Protein AF-A0A238WK54-F1 (afdb_monomer)

Mean predicted aligned error: 8.09 Å

Solvent-accessible surface area (backbone atoms only — not comparable to full-atom values): 5086 Å² total; per-residue (Å²): 142,87,87,78,57,69,60,62,50,48,52,56,52,29,57,70,58,31,57,68,80,47,100,56,29,36,32,38,62,33,18,33,79,86,65,48,82,31,44,34,38,39,35,63,50,100,89,48,79,47,78,50,54,80,54,75,75,62,72,46,61,52,74,71,43,46,55,31,49,55,49,51,55,50,55,46,51,57,49,51,54,55,58,71,71,55,131

Radius of gyration: 14.29 Å; Cα contacts (8 Å, |Δi|>4): 116; chains: 1; bounding box: 41×29×35 Å

Foldseek 3Di:
DPPPDVVVVLVVLLCVQWDDPDPFKTWHWKAAPVRHIKIWIWGQDLVGIDTDIPDDHDIGHDPSSVSSVVVSNVSNVVVNVVVVPDD

Sequence (87 aa):
MGTDRRVGAFERQVARLTRARAPDAWTIDCRDRDGHRCLLLVDVTATGLSLDASAPGPWHIEPLNVGALRGVLRDAIVHLDRTADSP

pLDDT: mean 79.74, std 14.71, range [40.38, 94.19]

Nearest PDB structures (foldseek):
  5wi2-assembly2_B  TM=3.345E-01  e=4.204E-02  Homo sapiens
  8fs6-assembly1_G  TM=4.900E-01  e=1.213E+00  Saccharomyces cerevisiae
  3d9w-assembly1_A  TM=5.459E-01  e=3.365E+00  Nocardia farcinica
  8fs7-assembly1_G  TM=4.985E-01  e=3.573E+00  Saccharomyces cerevisiae
  1g5i-assembly2_C  TM=3.796E-01  e=1.960E+00  Mus musculus

Secondary structure (DSSP, 8-state):
---SSHHHHHHHHHHHHEEEEETTEEEEEEE-TTS-EEEEEEEEETTEEEEEESS-SPPB--HHHHHHHHHHHHHHHHHHHHHHT--

Organism: NCBI:txid664784

Structure (mmCIF, N/CA/C/O backbone):
data_AF-A0A238WK54-F1
#
_entry.id   AF-A0A238WK54-F1
#
loop_
_atom_site.group_PDB
_atom_site.id
_atom_site.type_symbol
_atom_site.label_atom_id
_atom_site.label_alt_id
_atom_site.label_comp_id
_atom_site.label_asym_id
_atom_site.label_entity_id
_atom_site.label_seq_id
_atom_site.pdbx_PDB_ins_code
_atom_site.Cartn_x
_atom_site.Cartn_y
_atom_site.Cartn_z
_atom_site.occupancy
_atom_site.B_iso_or_equiv
_atom_site.auth_seq_id
_atom_site.auth_comp_id
_atom_site.auth_asym_id
_atom_site.auth_atom_id
_atom_site.pdbx_PDB_model_num
ATOM 1 N N . MET A 1 1 ? 27.063 21.488 3.756 1.00 40.38 1 MET A N 1
ATOM 2 C CA . MET A 1 1 ? 27.218 20.018 3.804 1.00 40.38 1 MET A CA 1
ATOM 3 C C . MET A 1 1 ? 26.656 19.534 5.139 1.00 40.38 1 MET A C 1
ATOM 5 O O . MET A 1 1 ? 27.350 19.588 6.140 1.00 40.38 1 MET A O 1
ATOM 9 N N . GLY A 1 2 ? 25.352 19.245 5.209 1.00 49.19 2 GLY A N 1
ATOM 10 C CA . GLY A 1 2 ? 24.640 19.070 6.489 1.00 49.19 2 GLY A CA 1
ATOM 11 C C . GLY A 1 2 ? 23.291 18.357 6.360 1.00 49.19 2 GLY A C 1
ATOM 12 O O . GLY A 1 2 ? 22.370 18.619 7.125 1.00 49.19 2 GLY A O 1
ATOM 13 N N . THR A 1 3 ? 23.164 17.480 5.370 1.00 52.94 3 THR A N 1
ATOM 14 C CA . THR A 1 3 ? 21.961 16.701 5.053 1.00 52.94 3 THR A CA 1
ATOM 15 C C . THR A 1 3 ? 22.273 15.218 5.202 1.00 52.94 3 THR A C 1
ATOM 17 O O . THR A 1 3 ? 22.283 14.515 4.207 1.00 52.94 3 THR A O 1
ATOM 20 N N . ASP A 1 4 ? 22.607 14.730 6.406 1.00 55.03 4 ASP A N 1
ATOM 21 C CA . ASP A 1 4 ? 22.934 13.293 6.520 1.00 55.03 4 ASP A CA 1
ATOM 22 C C . ASP A 1 4 ? 22.801 12.657 7.915 1.00 55.03 4 ASP A C 1
ATOM 24 O O . ASP A 1 4 ? 23.578 11.813 8.349 1.00 55.03 4 ASP A O 1
ATOM 28 N N . ARG A 1 5 ? 21.814 13.089 8.701 1.00 52.44 5 ARG A N 1
ATOM 29 C CA . ARG A 1 5 ? 21.482 12.369 9.951 1.00 52.44 5 ARG A CA 1
ATOM 30 C C . ARG A 1 5 ? 19.998 12.156 10.148 1.00 52.44 5 ARG A C 1
ATOM 32 O O . ARG A 1 5 ? 19.584 11.095 10.605 1.00 52.44 5 ARG A O 1
ATOM 39 N N . ARG A 1 6 ? 19.197 13.156 9.777 1.00 50.44 6 ARG A N 1
ATOM 40 C CA . ARG A 1 6 ? 17.733 13.079 9.843 1.00 50.44 6 ARG A CA 1
ATOM 41 C C . ARG A 1 6 ? 17.162 12.138 8.778 1.00 50.44 6 ARG A C 1
ATOM 43 O O . ARG A 1 6 ? 16.228 11.411 9.083 1.00 50.44 6 ARG A O 1
ATOM 50 N N . VAL A 1 7 ? 17.769 12.109 7.588 1.00 51.41 7 VAL A N 1
ATOM 51 C CA . VAL A 1 7 ? 17.365 11.238 6.469 1.00 51.41 7 VAL A CA 1
ATOM 52 C C . VAL A 1 7 ? 17.585 9.766 6.828 1.00 51.41 7 VAL A C 1
ATOM 54 O O . VAL A 1 7 ? 16.615 9.023 6.912 1.00 51.41 7 VAL A O 1
ATOM 57 N N . GLY A 1 8 ? 18.801 9.382 7.230 1.00 57.34 8 GLY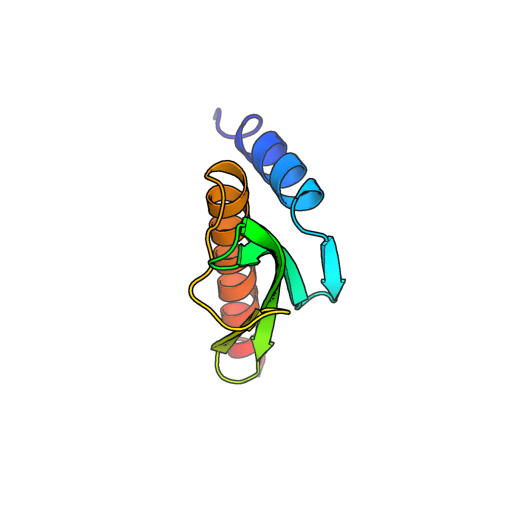 A N 1
ATOM 58 C CA . GLY A 1 8 ? 19.068 7.996 7.633 1.00 57.34 8 GLY A CA 1
ATOM 59 C C . GLY A 1 8 ? 18.284 7.525 8.869 1.00 57.34 8 GLY A C 1
ATOM 60 O O . GLY A 1 8 ? 18.008 6.338 9.013 1.00 57.34 8 GLY A O 1
ATOM 61 N N . ALA A 1 9 ? 17.901 8.422 9.787 1.00 60.06 9 ALA A N 1
ATOM 62 C CA . ALA A 1 9 ? 17.038 8.060 10.917 1.00 60.06 9 ALA A CA 1
ATOM 63 C C . ALA A 1 9 ? 15.585 7.810 10.483 1.00 60.06 9 ALA A C 1
ATOM 65 O O . ALA A 1 9 ? 14.961 6.869 10.971 1.00 60.06 9 ALA A O 1
ATOM 66 N N . PHE A 1 10 ? 15.074 8.625 9.558 1.00 54.84 10 PHE A N 1
ATOM 67 C CA . PHE A 1 10 ? 13.753 8.450 8.967 1.00 54.84 10 PHE A CA 1
ATOM 68 C C . PHE A 1 10 ? 13.678 7.150 8.163 1.00 54.84 10 PHE A C 1
ATOM 70 O O . PHE A 1 10 ? 12.782 6.354 8.405 1.00 54.84 10 PHE A O 1
ATOM 77 N N . GLU A 1 11 ? 14.663 6.869 7.311 1.00 61.16 11 GLU A N 1
ATOM 78 C CA . GLU A 1 11 ? 14.740 5.623 6.532 1.00 61.16 11 GLU A CA 1
ATOM 79 C C . GLU A 1 11 ? 14.775 4.383 7.430 1.00 61.16 11 GLU A C 1
ATOM 81 O O . GLU A 1 11 ? 14.027 3.435 7.211 1.00 61.16 11 GLU A O 1
ATOM 86 N N . ARG A 1 12 ? 15.565 4.409 8.513 1.00 62.22 12 ARG A N 1
ATOM 87 C CA . ARG A 1 12 ? 15.585 3.315 9.500 1.00 62.22 12 ARG A CA 1
ATOM 88 C C . ARG A 1 12 ? 14.255 3.142 10.225 1.00 62.22 12 ARG A C 1
ATOM 90 O O . ARG A 1 12 ? 13.901 2.019 10.575 1.00 62.22 12 ARG A O 1
ATOM 97 N N . GLN A 1 13 ? 13.538 4.232 10.491 1.00 61.97 13 GLN A N 1
ATOM 98 C CA . GLN A 1 13 ? 12.218 4.167 11.110 1.00 61.97 13 GLN A CA 1
ATOM 99 C C . GLN A 1 13 ? 11.177 3.627 10.123 1.00 61.97 13 GLN A C 1
ATOM 101 O O . GLN A 1 13 ? 10.373 2.782 10.501 1.00 61.97 13 GLN A O 1
ATOM 106 N N . VAL A 1 14 ? 11.232 4.053 8.860 1.00 61.50 14 VAL A N 1
ATOM 107 C CA . VAL A 1 14 ? 10.383 3.538 7.780 1.00 61.50 14 VAL A CA 1
ATOM 108 C C . VAL A 1 14 ? 10.627 2.047 7.582 1.00 61.50 14 VAL A C 1
ATOM 110 O O . VAL A 1 14 ? 9.669 1.295 7.649 1.00 61.50 14 VAL A O 1
ATOM 113 N N . ALA A 1 15 ? 11.883 1.602 7.497 1.00 63.38 15 ALA A N 1
ATOM 114 C CA . ALA A 1 15 ? 12.250 0.187 7.378 1.00 63.38 15 ALA A CA 1
ATOM 115 C C . ALA A 1 15 ? 11.786 -0.690 8.557 1.00 63.38 15 ALA A C 1
ATOM 117 O O . ALA A 1 15 ? 11.715 -1.907 8.438 1.00 63.38 15 ALA A O 1
ATOM 118 N N . ARG A 1 16 ? 11.498 -0.099 9.725 1.00 65.19 16 ARG A N 1
ATOM 119 C CA . ARG A 1 16 ? 10.902 -0.825 10.862 1.00 65.19 16 ARG A CA 1
ATOM 120 C C . ARG A 1 16 ? 9.390 -0.954 10.741 1.00 65.19 16 ARG A C 1
ATOM 122 O O . ARG A 1 16 ? 8.827 -1.925 11.235 1.00 65.19 16 ARG A O 1
ATOM 129 N N . LEU A 1 17 ? 8.753 0.046 10.142 1.00 67.88 17 LEU A N 1
ATOM 130 C CA . LEU A 1 17 ? 7.310 0.102 9.918 1.00 67.88 17 LEU A CA 1
ATOM 131 C C . LEU A 1 17 ? 6.910 -0.643 8.641 1.00 67.88 17 LEU A C 1
ATOM 133 O O . LEU A 1 17 ? 5.762 -1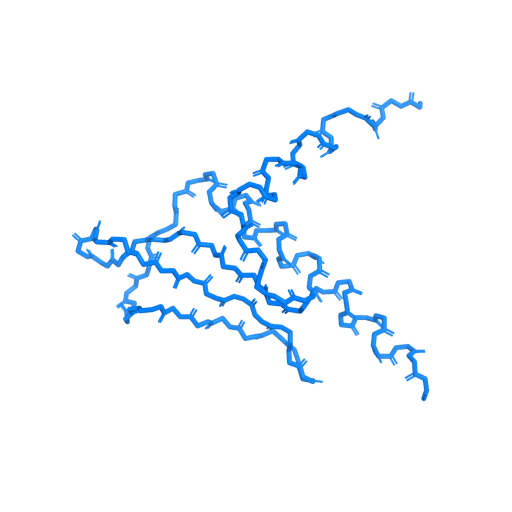.052 8.504 1.00 67.88 17 LEU A O 1
ATOM 137 N N . THR A 1 18 ? 7.857 -0.833 7.723 1.00 68.94 18 THR A N 1
ATOM 138 C CA . THR A 1 18 ? 7.696 -1.603 6.498 1.00 68.94 18 THR A CA 1
ATOM 139 C C . THR A 1 18 ? 8.357 -2.956 6.672 1.00 68.94 18 THR A C 1
ATOM 141 O O . THR A 1 18 ? 9.569 -3.078 6.825 1.00 68.94 18 THR A O 1
ATOM 144 N N . ARG A 1 19 ? 7.567 -4.026 6.642 1.00 69.94 19 ARG A N 1
ATOM 145 C CA . ARG A 1 19 ? 8.140 -5.371 6.570 1.00 69.94 19 ARG A CA 1
ATOM 146 C C . ARG A 1 19 ? 8.346 -5.700 5.092 1.00 69.94 19 ARG A C 1
ATOM 148 O O . ARG A 1 19 ? 7.407 -6.110 4.417 1.00 69.94 19 ARG A O 1
ATOM 155 N N . ALA A 1 20 ? 9.550 -5.463 4.573 1.00 64.88 20 ALA A N 1
ATOM 156 C CA . ALA A 1 20 ? 9.902 -5.877 3.215 1.00 64.88 20 ALA A CA 1
ATOM 157 C C . ALA A 1 20 ? 9.798 -7.408 3.116 1.00 64.88 20 ALA A C 1
ATOM 159 O O . ALA A 1 20 ? 10.435 -8.125 3.893 1.00 64.88 20 ALA A O 1
ATOM 160 N N . ARG A 1 21 ? 8.949 -7.910 2.211 1.00 61.22 21 ARG A N 1
ATOM 161 C CA . ARG A 1 21 ? 8.815 -9.355 1.944 1.00 61.22 21 ARG A CA 1
ATOM 162 C C . ARG A 1 21 ? 9.661 -9.796 0.752 1.00 61.22 21 ARG A C 1
ATOM 164 O O . ARG A 1 21 ? 10.096 -10.942 0.732 1.00 61.22 21 ARG A O 1
ATOM 171 N N . ALA A 1 22 ? 9.893 -8.895 -0.199 1.00 69.12 22 ALA A N 1
ATOM 172 C CA . ALA A 1 22 ? 10.701 -9.090 -1.397 1.00 69.12 22 ALA A CA 1
ATOM 173 C C . ALA A 1 22 ? 11.371 -7.750 -1.779 1.00 69.12 22 ALA A C 1
ATOM 175 O O . ALA A 1 22 ? 10.984 -6.723 -1.215 1.00 69.12 22 ALA A O 1
ATOM 176 N N . PRO A 1 23 ? 12.356 -7.729 -2.700 1.00 71.81 23 PRO A N 1
ATOM 177 C CA . PRO A 1 23 ? 13.003 -6.487 -3.151 1.00 71.81 23 PRO A CA 1
ATOM 178 C C . PRO A 1 23 ? 12.007 -5.452 -3.683 1.00 71.81 23 PRO A C 1
ATOM 180 O O . PRO A 1 23 ? 12.201 -4.257 -3.491 1.00 71.81 23 PRO A O 1
ATOM 183 N N . ASP A 1 24 ? 10.919 -5.952 -4.265 1.00 82.25 24 ASP A N 1
ATOM 184 C CA . ASP A 1 24 ? 9.906 -5.179 -4.974 1.00 82.25 24 ASP A CA 1
ATOM 185 C C . ASP A 1 24 ? 8.579 -5.078 -4.207 1.00 82.25 24 ASP A C 1
ATOM 187 O O . ASP A 1 24 ? 7.624 -4.493 -4.709 1.00 82.25 24 ASP A O 1
ATOM 191 N N . ALA A 1 25 ? 8.513 -5.628 -2.984 1.00 86.06 25 ALA A N 1
ATOM 192 C CA . ALA A 1 25 ? 7.274 -5.723 -2.218 1.00 86.06 25 ALA A CA 1
ATOM 193 C C . ALA A 1 25 ? 7.435 -5.339 -0.738 1.00 86.06 25 ALA A C 1
ATOM 195 O O . ALA A 1 25 ? 8.217 -5.934 0.022 1.00 86.06 25 ALA A O 1
ATOM 196 N N . TRP A 1 26 ? 6.586 -4.415 -0.288 1.00 91.38 26 TRP A N 1
ATOM 197 C CA . TRP A 1 26 ? 6.552 -3.883 1.075 1.00 91.38 26 TRP A CA 1
ATOM 198 C C . TRP A 1 26 ? 5.156 -3.987 1.678 1.00 91.38 26 TRP A C 1
ATOM 200 O O . TRP A 1 26 ? 4.163 -3.768 0.996 1.00 91.38 26 TRP A O 1
ATOM 210 N N . THR A 1 27 ? 5.061 -4.237 2.983 1.00 91.00 27 THR A N 1
ATOM 211 C CA . THR A 1 27 ? 3.783 -4.146 3.707 1.00 91.00 27 THR A CA 1
ATOM 212 C C . THR A 1 27 ? 3.774 -2.974 4.681 1.00 91.00 27 THR A C 1
ATOM 214 O O . THR A 1 27 ? 4.725 -2.822 5.449 1.00 91.00 27 THR A O 1
ATOM 217 N N . ILE A 1 28 ? 2.686 -2.207 4.691 1.00 91.44 28 ILE A N 1
ATOM 218 C CA . ILE A 1 28 ? 2.395 -1.094 5.601 1.00 91.44 28 ILE A CA 1
ATOM 219 C C . ILE A 1 28 ? 1.218 -1.484 6.503 1.00 91.44 28 ILE A C 1
ATOM 221 O O . ILE A 1 28 ? 0.204 -1.982 6.016 1.00 91.44 28 ILE A O 1
ATOM 225 N N . ASP A 1 29 ? 1.310 -1.207 7.803 1.00 92.81 29 ASP A N 1
ATOM 226 C CA . ASP A 1 29 ? 0.175 -1.379 8.715 1.00 92.81 29 ASP A CA 1
ATOM 227 C C . ASP A 1 29 ? -0.929 -0.340 8.436 1.00 92.81 29 ASP A C 1
ATOM 229 O O . ASP A 1 29 ? -0.686 0.872 8.389 1.00 92.81 29 ASP A O 1
ATOM 233 N N . CYS A 1 30 ? -2.166 -0.813 8.318 1.00 93.31 30 CYS A N 1
ATOM 234 C CA . CYS A 1 30 ? -3.369 -0.003 8.159 1.00 93.31 30 CYS A CA 1
ATOM 235 C C . CYS A 1 30 ? -4.482 -0.468 9.102 1.00 93.31 30 CYS A C 1
ATOM 237 O O . CYS A 1 30 ? -4.333 -1.433 9.859 1.00 93.31 30 CYS A O 1
ATOM 239 N N . ARG A 1 31 ? -5.621 0.224 9.062 1.00 94.19 31 ARG A N 1
ATOM 240 C CA . ARG A 1 31 ? -6.873 -0.260 9.639 1.00 94.19 31 ARG A CA 1
ATOM 241 C C . ARG A 1 31 ? -7.998 -0.235 8.620 1.00 94.19 31 ARG A C 1
ATOM 243 O O . ARG A 1 31 ? -8.002 0.624 7.743 1.00 94.19 31 ARG A O 1
ATOM 250 N N . ASP A 1 32 ? -8.937 -1.161 8.736 1.00 92.62 32 ASP A N 1
ATOM 251 C CA . ASP A 1 32 ? -10.181 -1.117 7.971 1.00 92.62 32 ASP A CA 1
ATOM 252 C C . ASP A 1 32 ? -11.135 -0.037 8.519 1.00 92.62 32 ASP A C 1
ATOM 254 O O . ASP A 1 32 ? -10.818 0.705 9.459 1.00 92.62 32 ASP A O 1
ATOM 258 N N . ARG A 1 33 ? -12.327 0.046 7.924 1.00 89.75 33 ARG A N 1
ATOM 259 C CA . ARG A 1 33 ? -13.384 0.981 8.331 1.00 89.75 33 ARG A CA 1
ATOM 260 C C . ARG A 1 33 ? -13.893 0.779 9.763 1.00 89.75 33 ARG A C 1
ATOM 262 O O . ARG A 1 33 ? -14.445 1.717 10.331 1.00 89.75 33 ARG A O 1
ATOM 269 N N . ASP A 1 34 ? -13.723 -0.418 10.316 1.00 91.50 34 ASP A N 1
ATOM 270 C CA . ASP A 1 34 ? -14.185 -0.802 11.650 1.00 91.50 34 ASP A CA 1
ATOM 271 C C . ASP A 1 34 ? -13.052 -0.680 12.690 1.00 91.50 34 ASP A C 1
ATOM 273 O O . ASP A 1 34 ? -13.244 -0.910 13.883 1.00 91.50 34 ASP A O 1
ATOM 277 N N . GLY A 1 35 ? -11.860 -0.256 12.254 1.00 91.19 35 GLY A N 1
ATOM 278 C CA . GLY A 1 35 ? -10.693 -0.041 13.100 1.00 91.19 35 GLY A CA 1
ATOM 279 C C . GLY A 1 35 ? -9.868 -1.302 13.362 1.00 91.19 35 GLY A C 1
ATOM 280 O O . GLY A 1 35 ? -8.910 -1.233 14.148 1.00 91.19 35 GLY A O 1
ATOM 281 N N . HIS A 1 36 ? -10.188 -2.425 12.714 1.00 92.12 36 HIS A N 1
ATOM 282 C CA . HIS A 1 36 ? -9.382 -3.638 12.784 1.00 92.12 36 HIS A CA 1
ATOM 283 C C . HIS A 1 36 ? -8.089 -3.458 12.005 1.00 92.12 36 HIS A C 1
ATOM 285 O O . HIS A 1 36 ? -8.044 -2.773 10.987 1.00 92.12 36 HIS A O 1
ATOM 291 N N . ARG A 1 37 ? -7.016 -4.093 12.480 1.00 91.69 37 ARG A N 1
ATOM 292 C CA . ARG A 1 37 ? -5.720 -4.042 11.800 1.00 91.69 37 ARG A CA 1
ATOM 293 C C . ARG A 1 37 ? -5.797 -4.749 10.449 1.00 91.69 37 ARG A C 1
ATOM 295 O O . ARG A 1 37 ? -6.242 -5.891 10.375 1.00 91.69 37 ARG A O 1
ATOM 302 N N . CYS A 1 38 ? -5.284 -4.085 9.425 1.00 91.75 38 CYS A N 1
ATOM 303 C CA . CYS A 1 38 ? -5.045 -4.629 8.099 1.00 91.75 38 CYS A CA 1
ATOM 304 C C . CYS A 1 38 ? -3.596 -4.387 7.680 1.00 91.75 38 CYS A C 1
ATOM 306 O O . CYS A 1 38 ? -2.867 -3.612 8.303 1.00 91.75 38 CYS A O 1
ATOM 308 N N . LEU A 1 39 ? -3.188 -5.053 6.608 1.00 92.00 39 LEU A N 1
ATOM 309 C CA . LEU A 1 39 ? -1.916 -4.814 5.943 1.00 92.00 39 LEU A CA 1
ATOM 310 C C . LEU A 1 39 ? -2.191 -4.298 4.539 1.00 92.00 39 LEU A C 1
ATOM 312 O O . LEU A 1 39 ? -3.005 -4.881 3.830 1.00 92.00 39 LEU A O 1
ATOM 316 N N . LEU A 1 40 ? -1.484 -3.247 4.148 1.00 92.75 40 LEU A N 1
ATOM 317 C CA . LEU A 1 40 ? -1.424 -2.744 2.784 1.00 92.75 40 LEU A CA 1
ATOM 318 C C . LEU A 1 40 ? -0.112 -3.219 2.157 1.00 92.75 40 LEU A C 1
ATOM 320 O O . LEU A 1 40 ? 0.966 -2.782 2.559 1.00 92.75 40 LEU A O 1
ATOM 324 N N . LEU A 1 41 ? -0.204 -4.135 1.204 1.00 92.69 41 LEU A N 1
ATOM 325 C CA . LEU A 1 41 ? 0.880 -4.550 0.330 1.00 92.69 41 LEU A CA 1
ATOM 326 C C . LEU A 1 41 ? 1.061 -3.510 -0.778 1.00 92.69 41 LEU A C 1
ATOM 328 O O . LEU A 1 41 ? 0.109 -3.145 -1.463 1.00 92.69 41 LEU A O 1
ATOM 332 N N . VAL A 1 42 ? 2.294 -3.060 -0.955 1.00 91.50 42 VAL A N 1
ATOM 333 C CA . VAL A 1 42 ? 2.736 -2.252 -2.087 1.00 91.50 42 VAL A CA 1
ATOM 334 C C . VAL A 1 42 ? 3.731 -3.092 -2.867 1.00 91.50 42 VAL A C 1
ATOM 336 O O . VAL A 1 42 ? 4.712 -3.550 -2.282 1.00 91.50 42 VAL A O 1
ATOM 339 N N . ASP A 1 43 ? 3.468 -3.295 -4.152 1.00 91.38 43 ASP A N 1
ATOM 340 C CA . ASP A 1 43 ? 4.260 -4.161 -5.025 1.00 91.38 43 ASP A CA 1
ATOM 341 C C . ASP A 1 43 ? 4.599 -3.447 -6.339 1.00 91.38 43 ASP A C 1
ATOM 343 O O . ASP A 1 43 ? 3.767 -2.714 -6.891 1.00 91.38 43 ASP A O 1
ATOM 347 N N . VAL A 1 44 ? 5.816 -3.648 -6.840 1.00 89.38 44 VAL A N 1
ATOM 348 C CA . VAL A 1 44 ? 6.236 -3.170 -8.161 1.00 89.38 44 VAL A CA 1
ATOM 3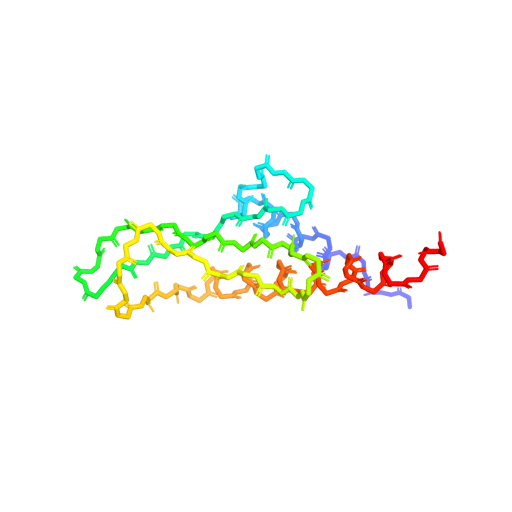49 C C . VAL A 1 44 ? 5.894 -4.234 -9.196 1.00 89.38 44 VAL A C 1
ATOM 351 O O . VAL A 1 44 ? 6.380 -5.358 -9.172 1.00 89.38 44 VAL A O 1
ATOM 354 N N . THR A 1 45 ? 5.059 -3.852 -10.152 1.00 85.94 45 THR A N 1
ATOM 355 C CA . THR A 1 45 ? 4.680 -4.670 -11.305 1.00 85.94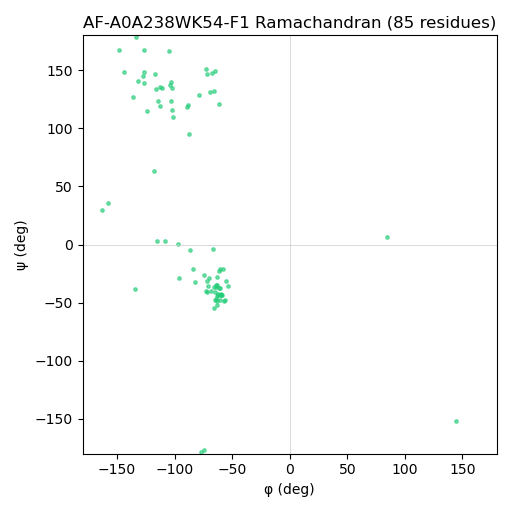 45 THR A CA 1
ATOM 356 C C . THR A 1 45 ? 5.393 -4.176 -12.560 1.00 85.94 45 THR A C 1
ATOM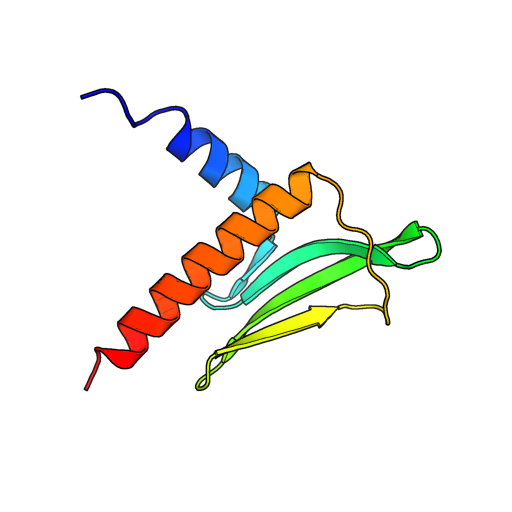 358 O O . THR A 1 45 ? 5.875 -3.045 -12.609 1.00 85.94 45 THR A O 1
ATOM 361 N N . ALA A 1 46 ? 5.376 -4.976 -13.629 1.00 81.56 46 ALA A N 1
ATOM 362 C CA . ALA A 1 46 ? 5.969 -4.599 -14.915 1.00 81.56 46 ALA A CA 1
ATOM 363 C C . ALA A 1 46 ? 5.395 -3.300 -15.522 1.00 81.56 46 ALA A C 1
ATOM 365 O O . ALA A 1 46 ? 6.025 -2.692 -16.381 1.00 81.56 46 ALA A O 1
ATOM 366 N N . THR A 1 47 ? 4.196 -2.879 -15.107 1.00 82.44 47 THR A N 1
ATOM 367 C CA . THR A 1 47 ? 3.495 -1.712 -15.666 1.00 82.44 47 THR A CA 1
ATOM 368 C C . THR A 1 47 ? 3.308 -0.572 -14.665 1.00 82.44 47 THR A C 1
ATOM 370 O O . THR A 1 47 ? 2.651 0.414 -14.992 1.00 82.44 47 THR A O 1
ATOM 373 N N . GLY A 1 48 ? 3.829 -0.692 -13.439 1.00 88.00 48 GLY A N 1
ATOM 374 C CA . GLY A 1 48 ? 3.655 0.319 -12.395 1.00 88.00 48 GLY A CA 1
ATOM 375 C C . GLY A 1 48 ? 3.517 -0.271 -10.996 1.00 88.00 48 GLY A C 1
ATOM 376 O O . GLY A 1 48 ? 4.031 -1.346 -10.713 1.00 88.00 48 GLY A O 1
ATOM 377 N N . LEU A 1 49 ? 2.806 0.428 -10.113 1.00 91.06 49 LEU A N 1
ATOM 378 C CA . LEU A 1 49 ? 2.632 0.028 -8.714 1.00 91.06 49 LEU A CA 1
ATOM 379 C C . LEU A 1 49 ? 1.261 -0.606 -8.481 1.00 91.06 49 LEU A C 1
ATOM 381 O O . LEU A 1 49 ? 0.244 -0.051 -8.896 1.00 91.06 49 LEU A O 1
ATOM 385 N N . SER A 1 50 ? 1.239 -1.726 -7.763 1.00 90.62 50 SER A N 1
ATOM 386 C CA . SER A 1 50 ? 0.022 -2.329 -7.222 1.00 90.62 50 SER A CA 1
ATOM 387 C C . SER A 1 50 ? -0.075 -2.047 -5.727 1.00 90.62 50 SER A C 1
ATOM 389 O O . SER A 1 50 ? 0.919 -2.122 -5.002 1.00 90.62 50 SER A O 1
ATOM 391 N N . LEU A 1 51 ? -1.276 -1.702 -5.267 1.00 90.88 51 LEU A N 1
ATOM 392 C CA . LEU A 1 51 ? -1.592 -1.537 -3.855 1.00 90.88 51 LEU A CA 1
ATOM 393 C C . LEU A 1 51 ? -2.769 -2.450 -3.526 1.00 90.88 51 LEU A C 1
ATOM 395 O O . LEU A 1 51 ? -3.872 -2.232 -4.025 1.00 90.88 51 LEU A O 1
ATOM 399 N N . ASP A 1 52 ? -2.529 -3.445 -2.683 1.00 91.06 52 ASP A N 1
ATOM 400 C CA . ASP A 1 52 ? -3.535 -4.419 -2.266 1.00 91.06 52 ASP A CA 1
ATOM 401 C C . ASP A 1 52 ? -3.596 -4.480 -0.744 1.00 91.06 52 ASP A C 1
ATOM 403 O O . ASP A 1 52 ? -2.569 -4.434 -0.073 1.00 91.06 52 ASP A O 1
ATOM 407 N N . ALA A 1 53 ? -4.790 -4.574 -0.175 1.00 89.06 53 ALA A N 1
ATOM 408 C CA . ALA A 1 53 ? -4.953 -4.639 1.266 1.00 89.06 53 ALA A CA 1
ATOM 409 C C . ALA A 1 53 ? -5.588 -5.955 1.694 1.00 89.06 53 ALA A C 1
ATOM 411 O O . ALA A 1 53 ? -6.496 -6.478 1.058 1.00 89.06 53 ALA A O 1
ATOM 412 N N . SER A 1 54 ? -5.190 -6.438 2.868 1.00 88.69 54 SER A N 1
ATOM 413 C CA . SER A 1 54 ? -5.720 -7.673 3.451 1.00 88.69 54 SER A CA 1
ATOM 414 C C . SER A 1 54 ? -7.204 -7.601 3.849 1.00 88.69 54 SER A C 1
ATOM 416 O O . SER A 1 54 ? -7.743 -8.587 4.345 1.00 88.69 54 SER A O 1
ATOM 418 N N . ALA A 1 55 ? -7.846 -6.439 3.711 1.00 87.62 55 ALA A N 1
ATOM 419 C CA . ALA A 1 55 ? -9.261 -6.211 3.984 1.00 87.62 55 ALA A CA 1
ATOM 420 C C . ALA A 1 55 ? -9.830 -5.199 2.972 1.00 87.62 55 ALA A C 1
ATOM 422 O O . ALA A 1 55 ? -9.099 -4.301 2.557 1.00 87.62 55 ALA A O 1
ATOM 423 N N . PRO A 1 56 ? -11.112 -5.287 2.580 1.00 84.38 56 PRO A N 1
ATOM 424 C CA . PRO A 1 56 ? -11.741 -4.303 1.701 1.00 84.38 56 PRO A CA 1
ATOM 425 C C . PRO A 1 56 ? -11.884 -2.932 2.386 1.00 84.38 56 PRO A C 1
ATOM 427 O O . PRO A 1 56 ? -12.045 -2.835 3.601 1.00 84.38 56 PRO A O 1
ATOM 430 N N . GLY A 1 57 ? -11.793 -1.864 1.591 1.00 79.25 57 GLY A N 1
ATOM 431 C CA . GLY A 1 57 ? -11.727 -0.486 2.084 1.00 79.25 57 GLY A CA 1
ATOM 432 C C . GLY A 1 57 ? -13.061 0.123 2.555 1.00 79.25 57 GLY A C 1
ATOM 433 O O . GLY A 1 57 ? -14.113 -0.520 2.491 1.00 79.25 57 GLY A O 1
ATOM 434 N N . PRO A 1 58 ? -13.041 1.404 2.984 1.00 90.50 58 PRO A N 1
ATOM 435 C CA . PRO A 1 58 ? -11.884 2.311 3.024 1.00 90.50 58 PRO A CA 1
ATOM 436 C C . PRO A 1 58 ? -10.869 1.960 4.125 1.00 90.50 58 PRO A C 1
ATOM 438 O O . PRO A 1 58 ? -11.245 1.433 5.170 1.00 90.50 58 PRO A O 1
ATOM 441 N N . TRP A 1 59 ? -9.591 2.286 3.899 1.00 92.00 59 TRP A N 1
ATOM 442 C CA . TRP A 1 59 ? -8.516 2.070 4.874 1.00 92.00 59 TRP A CA 1
ATOM 443 C C . TRP A 1 59 ? -8.120 3.360 5.572 1.00 92.00 59 TRP A C 1
ATOM 445 O O . TRP A 1 59 ? -7.981 4.414 4.950 1.00 92.00 59 TRP A O 1
ATOM 455 N N . HIS A 1 60 ? -7.865 3.252 6.865 1.00 93.88 60 HIS A N 1
ATOM 456 C CA . HIS A 1 60 ? -7.305 4.311 7.674 1.00 93.88 60 HIS A CA 1
ATOM 457 C C . HIS A 1 60 ? -5.820 4.039 7.925 1.00 93.88 60 HIS A C 1
ATOM 459 O O . HIS A 1 60 ? -5.442 2.993 8.456 1.00 93.88 60 HIS A O 1
ATOM 465 N N . ILE A 1 61 ? -4.969 4.991 7.546 1.00 92.44 61 ILE A N 1
ATOM 466 C CA . ILE A 1 61 ? -3.517 4.898 7.711 1.00 92.44 61 ILE A CA 1
ATOM 467 C C . ILE A 1 61 ? -3.096 5.947 8.736 1.00 92.44 61 ILE A C 1
ATOM 469 O O . ILE A 1 61 ? -3.306 7.143 8.544 1.00 92.44 61 ILE A O 1
ATOM 473 N N . GLU A 1 62 ? -2.508 5.498 9.843 1.00 89.94 62 GLU A N 1
ATOM 474 C CA . GLU A 1 62 ? -2.044 6.393 10.905 1.00 89.94 62 GLU A CA 1
ATOM 475 C C . GLU A 1 62 ? -0.902 7.299 10.390 1.00 89.94 62 GLU A C 1
ATOM 477 O O . GLU A 1 62 ? -0.118 6.864 9.541 1.00 89.94 62 GLU A O 1
ATOM 482 N N . PRO A 1 63 ? -0.740 8.543 10.889 1.00 90.81 63 PRO A N 1
ATOM 483 C CA . PRO A 1 63 ? 0.200 9.516 10.314 1.00 90.81 63 PRO A CA 1
ATOM 484 C C . PRO A 1 63 ? 1.644 9.015 10.161 1.00 90.81 63 PRO A C 1
ATOM 486 O O . PRO A 1 63 ? 2.321 9.330 9.182 1.00 90.81 63 PRO A O 1
ATOM 489 N N . LEU A 1 64 ? 2.115 8.200 11.107 1.00 89.25 64 LEU A N 1
ATOM 490 C CA . LEU A 1 64 ? 3.442 7.589 11.041 1.00 89.25 64 LEU A CA 1
ATOM 491 C C . LEU A 1 64 ? 3.560 6.604 9.861 1.00 89.25 64 LEU A C 1
ATOM 493 O O . LEU A 1 64 ? 4.556 6.619 9.136 1.00 89.25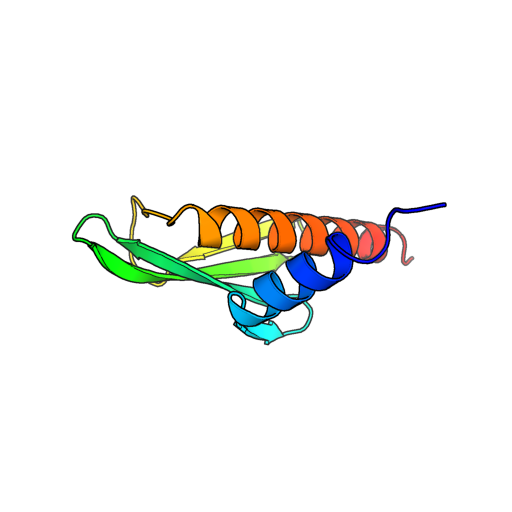 64 LEU A O 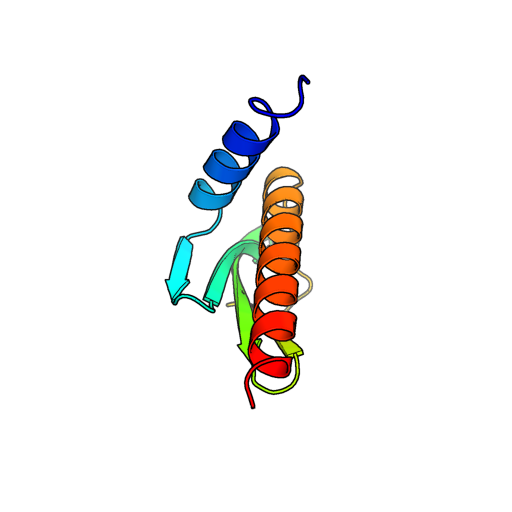1
ATOM 497 N N . ASN A 1 65 ? 2.513 5.815 9.621 1.00 90.81 65 ASN A N 1
ATOM 498 C CA . ASN A 1 65 ? 2.436 4.861 8.517 1.00 90.81 65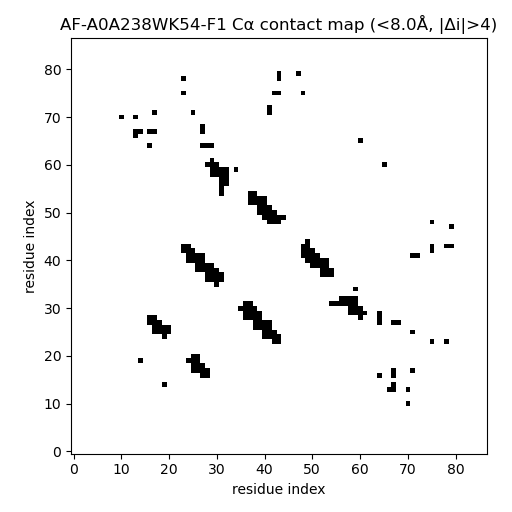 ASN A CA 1
ATOM 499 C C . ASN A 1 65 ? 2.212 5.560 7.169 1.00 90.81 65 ASN A C 1
ATOM 501 O O . ASN A 1 65 ? 2.675 5.060 6.150 1.00 90.81 65 ASN A O 1
ATOM 505 N N . VAL A 1 66 ? 1.605 6.754 7.145 1.00 92.06 66 VAL A N 1
ATOM 506 C CA . VAL A 1 66 ? 1.568 7.606 5.939 1.00 92.06 66 VAL A CA 1
ATOM 507 C C . VAL A 1 66 ? 2.984 8.018 5.533 1.00 92.06 66 VAL A C 1
ATOM 509 O O . VAL A 1 66 ? 3.332 7.979 4.354 1.00 92.06 66 VAL A O 1
ATOM 512 N N . GLY A 1 67 ? 3.829 8.380 6.503 1.00 91.31 67 GLY A N 1
ATOM 513 C CA . GLY A 1 67 ? 5.245 8.654 6.253 1.00 91.31 67 GLY A CA 1
ATOM 514 C C . GLY A 1 67 ? 5.975 7.447 5.662 1.00 91.31 67 GLY A C 1
ATOM 515 O O . GLY A 1 67 ? 6.708 7.597 4.683 1.00 91.31 67 GLY A O 1
ATOM 516 N N . ALA A 1 68 ? 5.720 6.257 6.209 1.00 89.62 68 ALA A N 1
ATOM 517 C CA . ALA A 1 68 ? 6.2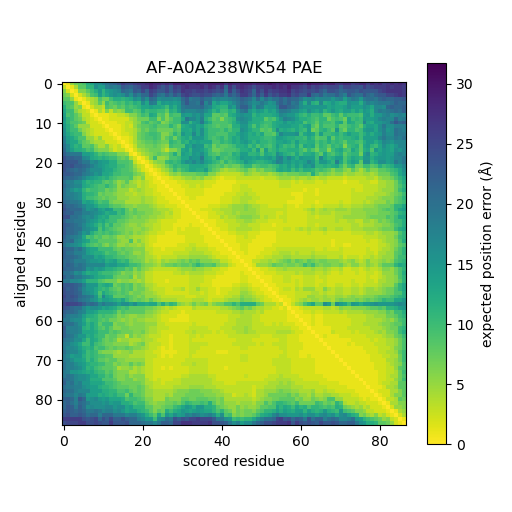72 5.009 5.695 1.00 89.62 68 ALA A CA 1
ATOM 518 C C . ALA A 1 68 ? 5.790 4.695 4.270 1.00 89.62 68 ALA A C 1
ATOM 520 O O . ALA A 1 68 ? 6.612 4.394 3.409 1.00 89.62 68 ALA A O 1
ATOM 521 N N . LEU A 1 69 ? 4.493 4.865 3.990 1.00 91.69 69 LEU A N 1
ATOM 522 C CA . LEU A 1 69 ? 3.920 4.661 2.659 1.00 91.69 69 LEU A CA 1
ATOM 523 C C . LEU A 1 69 ? 4.564 5.596 1.633 1.00 91.69 69 LEU A C 1
ATOM 525 O O . LEU A 1 69 ? 4.944 5.157 0.555 1.00 91.69 69 LEU A O 1
ATOM 529 N N . ARG A 1 70 ? 4.761 6.875 1.975 1.00 93.00 70 ARG A N 1
ATOM 530 C CA . ARG A 1 70 ? 5.463 7.819 1.089 1.00 93.00 70 ARG A CA 1
ATOM 531 C C . ARG A 1 70 ? 6.901 7.391 0.795 1.00 93.00 70 ARG A C 1
ATOM 533 O O . ARG A 1 70 ? 7.361 7.607 -0.321 1.00 93.00 70 ARG A O 1
ATOM 540 N N . GLY A 1 71 ? 7.602 6.823 1.778 1.00 90.19 71 GLY A N 1
ATOM 541 C CA . GLY A 1 71 ? 8.947 6.272 1.591 1.00 90.19 71 GLY A CA 1
ATOM 542 C C . GLY A 1 71 ? 8.944 5.096 0.617 1.00 90.19 71 GLY A C 1
ATOM 543 O O . GLY A 1 71 ? 9.635 5.145 -0.392 1.00 90.19 71 GLY A O 1
ATOM 544 N N . VAL A 1 72 ? 8.077 4.112 0.860 1.00 90.06 72 VAL A N 1
ATOM 545 C CA . VAL A 1 72 ? 7.917 2.937 -0.011 1.00 90.06 72 VAL A CA 1
ATOM 546 C C . VAL A 1 72 ? 7.569 3.333 -1.440 1.00 90.06 72 VAL A C 1
ATOM 548 O O . VAL A 1 72 ? 8.212 2.873 -2.373 1.00 90.06 72 VAL A O 1
ATOM 551 N N . LEU A 1 73 ? 6.586 4.217 -1.628 1.00 91.19 73 LEU A N 1
ATOM 552 C CA . LEU A 1 73 ? 6.187 4.658 -2.966 1.00 91.19 73 LEU A CA 1
ATOM 553 C C . LEU A 1 73 ? 7.338 5.352 -3.699 1.00 91.19 73 LEU A C 1
ATOM 555 O O . LEU A 1 73 ? 7.509 5.154 -4.897 1.00 91.19 73 LEU A O 1
ATOM 559 N N . ARG A 1 74 ? 8.152 6.139 -2.988 1.00 90.69 74 ARG A N 1
ATOM 560 C CA . ARG A 1 74 ? 9.351 6.751 -3.564 1.00 90.69 74 ARG A CA 1
ATOM 561 C C . ARG A 1 74 ? 10.364 5.690 -3.999 1.00 90.69 74 ARG A C 1
ATOM 563 O O . ARG A 1 74 ? 10.865 5.775 -5.116 1.00 90.69 74 ARG A O 1
ATOM 570 N N . ASP A 1 75 ? 10.666 4.726 -3.136 1.00 86.06 75 ASP A N 1
ATOM 571 C CA . ASP A 1 75 ? 11.653 3.676 -3.416 1.00 86.06 75 ASP A CA 1
ATOM 572 C C . ASP A 1 75 ? 11.211 2.779 -4.581 1.00 86.06 75 ASP A C 1
ATOM 574 O O . ASP A 1 75 ? 12.029 2.386 -5.416 1.00 86.06 75 ASP A O 1
ATOM 578 N N . ALA A 1 76 ? 9.906 2.522 -4.672 1.00 86.19 76 ALA A N 1
ATOM 579 C CA . ALA A 1 76 ? 9.285 1.742 -5.730 1.00 86.19 76 ALA A CA 1
ATOM 580 C C . ALA A 1 76 ? 9.331 2.462 -7.094 1.00 86.19 76 ALA A C 1
ATOM 582 O O . ALA A 1 76 ? 9.643 1.840 -8.106 1.00 86.19 76 ALA A O 1
ATOM 583 N N . ILE A 1 77 ? 9.113 3.785 -7.126 1.00 86.38 77 ILE A N 1
ATOM 584 C CA . ILE A 1 77 ? 9.287 4.600 -8.345 1.00 86.38 77 ILE A CA 1
ATOM 585 C C . ILE A 1 77 ? 10.745 4.560 -8.819 1.00 86.38 77 ILE A C 1
ATOM 587 O O . ILE A 1 77 ? 11.002 4.349 -9.999 1.00 86.38 77 ILE A O 1
ATOM 591 N N . VAL A 1 78 ? 11.709 4.685 -7.900 1.00 86.00 78 VAL A N 1
ATOM 592 C CA . VAL A 1 78 ? 13.138 4.591 -8.249 1.00 86.00 78 VAL A CA 1
ATOM 593 C C . VAL A 1 78 ? 13.498 3.202 -8.797 1.00 86.00 78 VAL A C 1
ATOM 595 O O . VAL A 1 78 ? 14.356 3.103 -9.674 1.00 86.00 78 VAL A O 1
ATOM 598 N N . HIS A 1 79 ? 12.870 2.129 -8.301 1.00 81.06 79 HIS A N 1
ATOM 599 C CA . HIS A 1 79 ? 13.036 0.787 -8.874 1.00 81.06 79 HIS A CA 1
ATOM 600 C C . HIS A 1 79 ? 12.490 0.704 -10.301 1.00 81.06 79 HIS A C 1
ATOM 602 O O . HIS A 1 79 ? 13.209 0.242 -11.186 1.00 81.06 79 HIS A O 1
ATOM 608 N N . LEU A 1 80 ? 11.272 1.200 -10.535 1.00 82.06 80 LEU A N 1
ATOM 609 C CA . LEU A 1 80 ? 10.645 1.214 -11.859 1.00 82.06 80 LEU A CA 1
ATOM 610 C C . LEU A 1 80 ? 11.515 1.927 -12.903 1.00 82.06 80 LEU A C 1
ATOM 612 O O . LEU A 1 80 ? 11.777 1.357 -13.963 1.00 82.06 80 LEU A O 1
ATOM 616 N N . ASP A 1 81 ? 12.031 3.113 -12.578 1.00 81.94 81 ASP A N 1
ATOM 617 C CA . ASP A 1 81 ? 12.889 3.882 -13.490 1.00 81.94 81 ASP A CA 1
ATOM 618 C C . ASP A 1 81 ? 14.154 3.096 -13.884 1.00 81.94 81 ASP A C 1
ATOM 620 O O . ASP A 1 81 ? 14.511 3.025 -15.057 1.00 81.94 81 ASP A O 1
ATOM 624 N N . ARG A 1 82 ? 14.800 2.407 -12.932 1.00 76.00 82 ARG A N 1
ATOM 625 C CA . ARG A 1 82 ? 15.984 1.574 -13.226 1.00 76.00 82 ARG A CA 1
ATOM 626 C C . ARG A 1 82 ? 15.671 0.378 -14.114 1.00 76.00 82 ARG A C 1
ATOM 628 O O . ARG A 1 82 ? 16.513 -0.018 -14.917 1.00 76.00 82 ARG A O 1
ATOM 635 N N . THR A 1 83 ? 14.502 -0.231 -13.928 1.00 70.81 83 THR A N 1
ATOM 636 C CA . THR A 1 83 ? 14.078 -1.360 -14.762 1.00 70.81 83 THR A CA 1
ATOM 637 C C . THR A 1 83 ? 13.712 -0.918 -16.175 1.00 70.81 83 THR A C 1
ATOM 639 O O . THR A 1 83 ? 13.963 -1.668 -17.109 1.00 70.81 83 THR A O 1
ATOM 642 N N . ALA A 1 84 ? 13.198 0.304 -16.347 1.00 68.62 84 ALA A N 1
ATOM 643 C CA . ALA A 1 84 ? 12.935 0.888 -17.661 1.00 68.62 84 ALA A CA 1
ATOM 644 C C . ALA A 1 84 ? 14.226 1.243 -18.427 1.00 68.62 84 ALA A C 1
ATOM 646 O O . ALA A 1 84 ? 14.238 1.191 -19.654 1.00 68.62 84 ALA A O 1
ATOM 647 N N . ASP A 1 85 ? 15.309 1.559 -17.708 1.00 64.75 85 ASP A N 1
ATOM 648 C CA . ASP A 1 85 ? 16.618 1.911 -18.279 1.00 64.75 85 ASP A CA 1
ATOM 649 C C . ASP A 1 85 ? 17.534 0.698 -18.576 1.00 64.75 85 ASP A C 1
ATOM 651 O O . ASP A 1 85 ? 18.621 0.876 -19.134 1.00 64.75 85 ASP A O 1
ATOM 655 N N . SER A 1 86 ? 17.140 -0.534 -18.220 1.00 51.47 86 SER A N 1
ATOM 656 C CA . SER A 1 86 ? 17.869 -1.755 -18.616 1.00 51.47 86 SER A CA 1
ATOM 657 C C . SER A 1 86 ? 17.347 -2.287 -19.960 1.00 51.47 86 SER A C 1
ATOM 659 O O . SER A 1 86 ? 16.169 -2.636 -20.030 1.00 51.47 86 SER A O 1
ATOM 661 N N . PRO A 1 87 ? 18.186 -2.349 -21.015 1.00 50.28 87 PRO A N 1
ATOM 662 C CA . PRO A 1 87 ? 17.794 -2.816 -22.347 1.00 50.28 87 PRO A CA 1
ATOM 663 C C . PRO A 1 87 ? 17.551 -4.329 -22.433 1.00 50.28 87 PRO A C 1
ATOM 665 O O . PRO A 1 87 ? 18.178 -5.089 -21.658 1.00 50.28 87 PRO A O 1
#